Protein 3BZQ (pdb70)

Sequence (99 aa):
GHMKLITAIVKPFTLDDVKTSLEDAGVLGMTVSEIQGYGRDFVPKVRIEVVVDDSIVDKVVDSIVRAARTGKIGDGKVWVSPVDTIVRVRTGERGHDAL

InterPro domains:
  IPR002187 Nitrogen regulatory protein PII [PF00543] (1-106)
  IPR002187 Nitrogen regulatory protein PII [PIRSF039144] (1-112)
  IPR002187 Nitrogen regulatory protein PII [PR00340] (2-17)
  IPR002187 Nitrogen regulatory protein PII [PR00340] (23-41)
  IPR002187 Nitrogen regulatory protein PII [PR00340] (52-75)
  IPR002187 Nitrogen regulatory protein PII [PR00340] (83-103)
  IPR002187 Nitrogen regulatory protein PII [PS51343] (1-112)
  IPR002187 Nitrogen regulatory protein PII [PTHR30115] (3-111)
  IPR002187 Nitrogen regulatory protein PII [SM00938] (4-105)
  IPR002332 Nitrogen regulatory protein P-II, urydylation site [PS00496] (46-51)
  IPR011322 Nitrogen regulatory PII-like, alpha/beta [SSF54913] (1-112)
  IPR015867 Nitrogen regulatory protein PII/ATP phosphoribosyltransferase, C-terminal [G3DSA:3.30.70.120] (1-112)
  IPR017918 Nitrogen regulatory protein PII, conserved site [PS00638] (83-96)

Radius of gyration: 13.94 Å; Cα contacts (8 Å, |Δi|>4): 194; chains: 1; bounding box: 23×41×29 Å

Organism: Mycobacterium tuberculosis (strain ATCC 25618 / H37Rv) (NCBI:txid83332)

Foldseek 3Di:
DQKKKKKWWFAPVLVVQLVCLCVVVVFDDKDKDWDWDDDPVTDITIIIMGMDGNVCPVVSQVSNCVSRDDPHPPRTDMDMDDDPKDAQVVPRDIDPRND

Secondary structure (DSSP, 8-state):
--EEEEEEEE-GGGHHHHHHHHHHTT----EEEEEEEE---EEEEEEEEEEEETTTHHHHHHHHHHHH--SSTT--EEEEEEES--B-TTT--BGGGG-

Structure (mmCIF, N/CA/C/O backbone):
data_3BZQ
#
_entry.id   3BZQ
#
_cell.length_a   77.149
_cell.length_b   77.149
_cell.length_c   51.840
_cell.angle_alpha   90.00
_cell.angle_beta   90.00
_cell.angle_gamma   120.00
#
_symmetry.space_group_name_H-M   'H 3'
#
loop_
_entity.id
_entity.type
_entity.pdbx_description
1 polymer 'Nitrogen regulatory protein P-II'
2 water water
#
loop_
_atom_site.group_PDB
_atom_site.id
_atom_site.type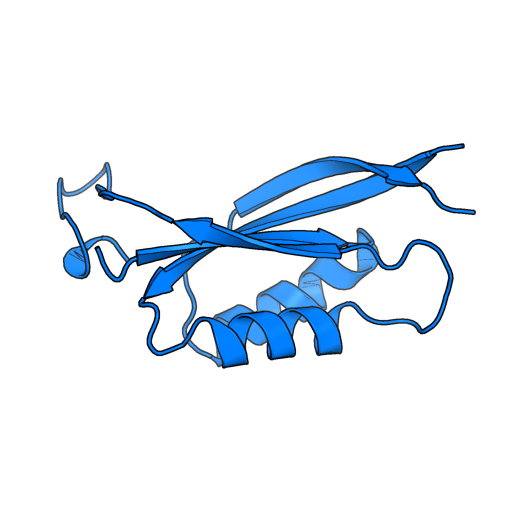_symbol
_atom_site.label_atom_id
_atom_site.label_alt_id
_atom_site.label_comp_id
_atom_site.label_asym_id
_atom_site.label_entity_id
_atom_site.label_seq_id
_atom_site.pdbx_PDB_ins_code
_atom_site.Cartn_x
_atom_site.Cartn_y
_atom_site.Cartn_z
_atom_site.occupancy
_atom_site.B_iso_or_equiv
_atom_site.auth_seq_id
_atom_site.auth_comp_id
_atom_site.auth_asym_id
_atom_site.auth_atom_id
_atom_site.pdbx_PDB_model_num
ATOM 1 N N . GLY A 1 1 ? -4.106 -8.187 -15.796 1.00 20.63 -1 GLY A N 1
ATOM 2 C CA . GLY A 1 1 ? -4.695 -7.847 -17.124 1.00 20.22 -1 GLY A CA 1
ATOM 3 C C . GLY A 1 1 ? -5.991 -7.081 -16.961 1.00 19.91 -1 GLY A C 1
ATOM 4 O O . GLY A 1 1 ? -6.052 -5.875 -17.215 1.00 20.71 -1 GLY A O 1
ATOM 5 N N . HIS A 1 2 ? -7.032 -7.794 -16.541 1.00 19.01 0 HIS A N 1
ATOM 6 C CA . HIS A 1 2 ? -8.324 -7.191 -16.241 1.00 17.92 0 HIS A CA 1
ATOM 7 C C . HIS A 1 2 ? -8.482 -6.938 -14.738 1.00 16.88 0 HIS A C 1
ATOM 8 O O . HIS A 1 2 ? -9.528 -6.477 -14.289 1.00 17.36 0 HIS A O 1
ATOM 10 N N . MET A 1 3 ? -7.435 -7.227 -13.970 1.00 15.23 1 MET A N 1
ATOM 11 C CA . MET A 1 3 ? -7.494 -7.137 -12.514 1.00 13.81 1 MET A CA 1
ATOM 12 C C . MET A 1 3 ? -7.145 -5.752 -12.004 1.00 11.91 1 M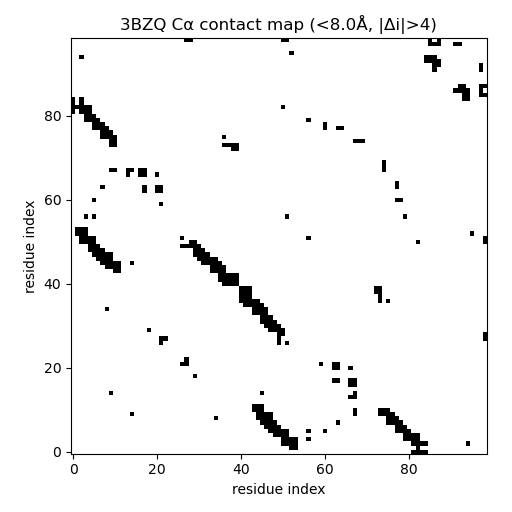ET A C 1
ATOM 13 O O . MET A 1 3 ? -6.227 -5.113 -12.511 1.00 10.83 1 MET A O 1
ATOM 18 N N . LYS A 1 4 ? -7.878 -5.302 -10.988 1.00 10.43 2 LYS A N 1
ATOM 19 C CA . LYS A 1 4 ? -7.665 -3.981 -10.400 1.00 9.57 2 LYS A CA 1
ATOM 20 C C . LYS A 1 4 ? -7.632 -4.046 -8.884 1.00 8.92 2 LYS A C 1
ATOM 21 O O . LYS A 1 4 ? -8.366 -4.821 -8.271 1.00 8.99 2 LYS A O 1
ATOM 27 N N . LEU A 1 5 ? -6.774 -3.220 -8.292 1.00 7.85 3 LEU A N 1
ATOM 28 C CA . LEU A 1 5 ? -6.782 -2.972 -6.852 1.00 7.54 3 LEU A CA 1
ATOM 29 C C . LEU A 1 5 ? -7.575 -1.704 -6.582 1.00 7.50 3 LEU A C 1
ATOM 30 O O . LEU A 1 5 ? -7.353 -0.675 -7.228 1.00 7.60 3 LEU A O 1
ATOM 35 N N . ILE A 1 6 ? -8.516 -1.792 -5.649 1.00 7.43 4 ILE A N 1
ATOM 36 C CA . ILE A 1 6 ? -9.213 -0.618 -5.143 1.00 7.71 4 ILE A CA 1
ATOM 37 C C . ILE A 1 6 ? -8.658 -0.329 -3.757 1.00 7.37 4 ILE A C 1
ATOM 38 O O . ILE A 1 6 ? -8.643 -1.213 -2.897 1.00 7.62 4 ILE A O 1
ATOM 43 N N . THR A 1 7 ? -8.172 0.895 -3.565 1.00 7.61 5 THR A N 1
ATOM 44 C CA . THR A 1 7 ? -7.700 1.361 -2.269 1.00 8.04 5 THR A CA 1
ATOM 45 C C . THR A 1 7 ? -8.601 2.497 -1.800 1.00 8.10 5 THR A C 1
ATOM 46 O O . THR A 1 7 ? -8.754 3.499 -2.495 1.00 8.30 5 THR A O 1
ATOM 50 N N . ALA A 1 8 ? -9.198 2.328 -0.626 1.00 7.81 6 ALA A N 1
ATOM 51 C CA . ALA A 1 8 ? -10.065 3.344 -0.046 1.00 7.99 6 ALA A CA 1
ATOM 52 C C . ALA A 1 8 ? -9.481 3.814 1.277 1.00 8.09 6 ALA A C 1
ATOM 53 O O . ALA A 1 8 ? -9.226 3.006 2.171 1.00 8.08 6 ALA A O 1
ATOM 55 N N . ILE A 1 9 ? -9.246 5.118 1.384 1.00 8.36 7 ILE A N 1
ATOM 56 C CA . ILE A 1 9 ? -8.816 5.734 2.635 1.00 9.04 7 ILE A CA 1
ATOM 57 C C . ILE A 1 9 ? -10.038 6.456 3.182 1.00 9.03 7 ILE A C 1
ATOM 58 O O . ILE A 1 9 ? -10.491 7.440 2.596 1.00 9.78 7 ILE A O 1
ATOM 63 N N . VAL A 1 10 ? -10.588 5.942 4.280 1.00 9.21 8 VAL A N 1
ATOM 64 C CA . VAL A 1 10 ? -11.879 6.409 4.791 1.00 9.88 8 VAL A CA 1
ATOM 65 C C . VAL A 1 10 ? -11.856 6.507 6.315 1.00 10.02 8 VAL A C 1
ATOM 66 O O . VAL A 1 10 ? -10.942 6.001 6.961 1.00 10.13 8 VAL A O 1
ATOM 70 N N . LYS A 1 11 ? -12.865 7.164 6.883 1.00 10.32 9 LYS A N 1
ATOM 71 C CA . LYS A 1 11 ? -12.952 7.318 8.337 1.00 10.80 9 LYS A CA 1
ATOM 72 C C . LYS A 1 11 ? -13.197 5.962 9.005 1.00 10.99 9 LYS A C 1
ATOM 73 O O . LYS A 1 11 ? -13.919 5.128 8.459 1.00 10.56 9 LYS A O 1
ATOM 79 N N . PRO A 1 12 ? -12.567 5.717 10.172 1.00 11.46 10 PRO A N 1
ATOM 80 C CA . PRO A 1 12 ? -12.624 4.380 10.772 1.00 12.04 10 PRO A CA 1
ATOM 81 C C . PRO A 1 12 ? -14.034 3.886 11.083 1.00 12.39 10 PRO A C 1
ATOM 82 O O . PRO A 1 12 ? -14.294 2.688 10.980 1.00 12.75 10 PRO A O 1
ATOM 86 N N . PHE A 1 13 ? -14.935 4.796 11.442 1.00 12.64 11 PHE A N 1
ATOM 87 C CA . PHE A 1 13 ? -16.303 4.408 11.791 1.00 12.88 11 PHE A CA 1
ATOM 88 C C . PHE A 1 13 ? -17.153 3.966 10.593 1.00 13.09 11 PHE A C 1
ATOM 89 O O . PHE A 1 13 ? -18.272 3.485 10.771 1.00 13.62 11 PHE A O 1
ATOM 97 N N . THR A 1 14 ? -16.620 4.112 9.381 1.00 12.63 12 THR A N 1
ATOM 98 C CA . THR A 1 14 ? -17.339 3.688 8.177 1.00 12.63 12 THR A CA 1
ATOM 99 C C . THR A 1 14 ? -17.011 2.250 7.775 1.00 12.57 12 THR A C 1
ATOM 100 O O . THR A 1 14 ? -17.616 1.713 6.842 1.00 12.15 12 THR A O 1
ATOM 104 N N . LEU A 1 15 ? -16.071 1.629 8.489 1.00 13.02 13 LEU A N 1
ATOM 105 C CA . LEU A 1 15 ? -15.576 0.291 8.139 1.00 13.64 13 LEU A CA 1
ATOM 106 C C . LEU A 1 15 ? -16.682 -0.753 8.007 1.00 13.88 13 LEU A C 1
ATOM 107 O O . LEU A 1 15 ? -16.741 -1.461 7.003 1.00 13.66 13 LEU A O 1
ATOM 112 N N . ASP A 1 16 ? -17.547 -0.851 9.016 1.00 14.38 14 ASP A N 1
ATOM 113 C CA . ASP A 1 16 ? -18.638 -1.826 8.997 1.00 15.13 14 ASP A CA 1
ATOM 114 C C . ASP A 1 16 ? -19.550 -1.620 7.791 1.00 14.67 14 ASP A C 1
ATOM 115 O O . ASP A 1 16 ? -19.938 -2.583 7.132 1.00 14.69 14 ASP A O 1
ATOM 120 N N . ASP A 1 17 ? -19.878 -0.362 7.502 1.00 14.50 15 ASP A N 1
ATOM 121 C CA . ASP A 1 17 ? -20.729 -0.030 6.362 1.00 14.64 15 ASP A CA 1
ATOM 122 C C . ASP A 1 17 ? -20.087 -0.407 5.026 1.00 14.24 15 ASP A C 1
ATOM 123 O O . ASP A 1 17 ? -20.757 -0.945 4.143 1.00 14.07 15 ASP A O 1
ATOM 128 N N . VAL A 1 18 ? -18.793 -0.132 4.885 1.00 13.79 16 VAL A N 1
ATOM 129 C CA . VAL A 1 18 ? -18.063 -0.490 3.669 1.00 13.68 16 VAL A CA 1
ATOM 130 C C . VAL A 1 18 ? -17.977 -2.012 3.523 1.00 14.03 16 VAL A C 1
ATOM 131 O O . VAL A 1 18 ? -18.241 -2.548 2.445 1.00 13.64 16 VAL A O 1
ATOM 135 N N . LYS A 1 19 ? -17.630 -2.691 4.617 1.00 14.54 17 LYS A N 1
ATOM 136 C CA . LYS A 1 19 ? -17.539 -4.152 4.660 1.00 15.65 17 LYS A CA 1
ATOM 137 C C . LYS A 1 19 ? -18.867 -4.796 4.269 1.00 16.13 17 LYS A C 1
ATOM 138 O O . LYS A 1 19 ? -18.897 -5.718 3.450 1.00 16.33 17 LYS A O 1
ATOM 144 N N . THR A 1 20 ? -19.959 -4.296 4.848 1.00 16.67 18 THR A N 1
ATOM 145 C CA . THR A 1 20 ? -21.301 -4.790 4.541 1.00 17.53 18 THR A CA 1
ATOM 146 C C . THR A 1 20 ? -21.626 -4.611 3.057 1.00 17.57 18 THR A C 1
ATOM 147 O O . THR A 1 20 ? -22.111 -5.541 2.412 1.00 17.91 18 THR A O 1
ATOM 151 N N . SER A 1 21 ? -21.341 -3.423 2.524 1.00 17.81 19 SER A N 1
ATOM 152 C CA . SER A 1 21 ? -21.569 -3.118 1.111 1.00 18.11 19 SER A CA 1
ATOM 153 C C . SER A 1 21 ? -20.783 -4.037 0.173 1.00 18.06 19 SER A C 1
ATOM 154 O O . SER A 1 21 ? -21.304 -4.469 -0.860 1.00 18.42 19 SER A O 1
ATOM 157 N N . LEU A 1 22 ? -19.537 -4.332 0.536 1.00 17.95 20 LEU A N 1
ATOM 158 C CA . LEU A 1 22 ? -18.698 -5.237 -0.246 1.00 17.94 20 LEU A CA 1
ATOM 159 C C . LEU A 1 22 ? -19.215 -6.673 -0.179 1.00 18.31 20 LEU A C 1
ATOM 160 O O . LEU A 1 22 ? -19.385 -7.322 -1.213 1.00 18.17 20 LEU A O 1
ATOM 165 N N . GLU A 1 23 ? -19.474 -7.157 1.035 1.00 18.82 21 GLU A N 1
ATO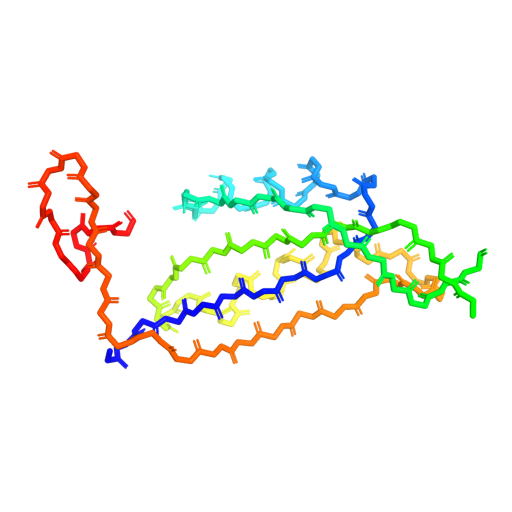M 166 C CA . GLU A 1 23 ? -19.937 -8.533 1.240 1.00 19.48 21 GLU A CA 1
ATOM 167 C C . GLU A 1 23 ? -21.305 -8.809 0.617 1.00 19.66 21 GLU A C 1
ATOM 168 O O . GLU A 1 23 ? -21.525 -9.889 0.062 1.00 19.69 21 GLU A O 1
ATOM 174 N N . ASP A 1 24 ? -22.212 -7.834 0.702 1.00 19.99 22 ASP A N 1
ATOM 175 C CA . ASP A 1 24 ? -23.536 -7.944 0.078 1.00 20.30 22 ASP A CA 1
ATOM 176 C C . ASP A 1 24 ? -23.450 -8.068 -1.438 1.00 20.23 22 ASP A C 1
ATOM 177 O O . ASP A 1 24 ? -24.305 -8.695 -2.063 1.00 20.51 22 ASP A O 1
ATOM 182 N N . ALA A 1 25 ? -22.415 -7.463 -2.019 1.00 19.80 23 ALA A N 1
ATOM 183 C CA . ALA A 1 25 ? -22.188 -7.505 -3.461 1.00 19.47 23 ALA A CA 1
ATOM 184 C C . ALA A 1 25 ? -21.249 -8.645 -3.867 1.00 19.14 23 ALA A C 1
ATOM 185 O O . ALA A 1 25 ? -20.783 -8.695 -5.007 1.00 19.30 23 ALA A O 1
ATOM 187 N N . GLY A 1 26 ? -20.973 -9.551 -2.931 1.00 18.95 24 GLY A N 1
ATOM 188 C CA . GLY A 1 26 ? -20.111 -10.703 -3.190 1.00 18.60 24 GLY A CA 1
ATOM 189 C C . GLY A 1 26 ? -18.663 -10.355 -3.487 1.00 18.39 24 GLY A C 1
ATOM 190 O O . GLY A 1 26 ? -17.964 -11.121 -4.152 1.00 18.41 24 GLY A O 1
ATOM 191 N N . VAL A 1 27 ? -18.217 -9.200 -2.994 1.00 18.10 25 VAL A N 1
ATOM 192 C CA . VAL A 1 27 ? -16.824 -8.776 -3.132 1.00 18.14 25 VAL A CA 1
ATOM 193 C C . VAL A 1 27 ? -16.057 -9.239 -1.903 1.00 17.90 25 VAL A C 1
ATOM 194 O O . VAL A 1 27 ? -16.187 -8.662 -0.817 1.00 17.96 25 VAL A O 1
ATOM 198 N N . LEU A 1 28 ? -15.264 -10.289 -2.087 1.00 17.71 26 LEU A N 1
ATOM 199 C CA . LEU A 1 28 ? -14.573 -10.936 -0.984 1.00 17.59 26 LEU A CA 1
ATOM 200 C C . LEU A 1 28 ? -13.107 -10.524 -0.906 1.00 17.04 26 LEU A C 1
ATOM 201 O O . LEU A 1 28 ? -12.567 -9.909 -1.833 1.00 16.91 26 LEU A O 1
ATOM 206 N N . GLY A 1 29 ? -12.483 -10.848 0.223 1.00 16.38 27 GLY A N 1
ATOM 207 C CA . GLY A 1 29 ? -11.043 -10.706 0.388 1.00 15.92 27 GLY A CA 1
ATOM 208 C C . GLY A 1 29 ? -10.538 -9.354 0.850 1.00 15.53 27 GLY A C 1
ATOM 209 O O . GLY A 1 29 ? -9.340 -9.085 0.753 1.00 15.44 27 GLY A O 1
ATOM 210 N N . MET A 1 30 ? -11.425 -8.506 1.370 1.00 14.88 28 MET A N 1
ATOM 211 C CA . MET A 1 30 ? -11.004 -7.178 1.822 1.00 14.88 28 MET A CA 1
ATOM 212 C C . MET A 1 30 ? -9.975 -7.253 2.945 1.00 13.55 28 MET A C 1
ATOM 213 O O . MET A 1 30 ? -10.001 -8.164 3.779 1.00 13.16 28 MET A O 1
ATOM 218 N N . THR A 1 31 ? -9.043 -6.309 2.925 1.00 12.50 29 THR A N 1
ATOM 219 C CA . THR A 1 31 ? -8.113 -6.133 4.029 1.00 12.26 29 THR A CA 1
ATOM 220 C C . THR A 1 31 ? -8.254 -4.713 4.558 1.00 12.09 29 THR A C 1
ATOM 221 O O . THR A 1 31 ? -8.760 -3.824 3.858 1.00 12.11 29 THR A O 1
ATOM 225 N N . VAL A 1 32 ? -7.823 -4.511 5.799 1.00 11.51 30 VAL A N 1
ATOM 226 C CA . VAL A 1 32 ? -7.862 -3.199 6.439 1.00 11.74 30 VAL A CA 1
ATOM 227 C C . VAL A 1 32 ? -6.540 -2.938 7.146 1.00 11.01 30 VAL A C 1
ATOM 228 O O . VAL A 1 32 ? -6.003 -3.820 7.830 1.00 10.78 30 VAL A O 1
ATOM 232 N N . SER A 1 33 ? -6.041 -1.716 6.990 1.00 10.80 31 SER A N 1
ATOM 233 C CA . SER A 1 33 ? -4.811 -1.264 7.634 1.00 10.97 31 SER A CA 1
ATOM 234 C C . SER A 1 33 ? -5.052 0.102 8.269 1.00 10.97 31 SER A C 1
ATOM 235 O O . SER A 1 33 ? -5.928 0.847 7.829 1.00 10.16 31 SER A O 1
ATOM 238 N N . GLU A 1 34 ? -4.265 0.431 9.290 1.00 11.14 32 GLU A N 1
ATOM 239 C CA . GLU A 1 34 ? -4.308 1.752 9.911 1.00 11.98 32 GLU A CA 1
ATOM 240 C C . GLU A 1 34 ? -3.542 2.758 9.062 1.00 11.67 32 GLU A C 1
ATOM 241 O O . GLU A 1 34 ? -2.525 2.425 8.450 1.00 11.59 32 GLU A O 1
ATOM 247 N N . ILE A 1 35 ? -4.028 3.993 9.044 1.00 11.38 33 ILE A N 1
ATOM 248 C CA . ILE A 1 35 ? -3.421 5.060 8.253 1.00 12.09 33 ILE A CA 1
ATOM 249 C C . ILE A 1 35 ? -3.805 6.409 8.863 1.00 12.46 33 ILE A C 1
ATOM 250 O O . ILE A 1 35 ? -4.795 6.507 9.592 1.00 12.48 33 ILE A O 1
ATOM 255 N N . GLN A 1 36 ? -3.003 7.431 8.589 1.00 13.20 34 GLN A N 1
ATOM 256 C CA . GLN A 1 36 ? -3.291 8.791 9.038 1.00 14.49 34 GLN A CA 1
ATOM 257 C C . GLN A 1 36 ? -3.430 9.707 7.832 1.00 14.63 34 GLN A C 1
ATOM 258 O O . GLN A 1 36 ? -2.609 9.661 6.916 1.00 14.24 34 GLN A O 1
ATOM 264 N N . GLY A 1 37 ? -4.472 10.533 7.830 1.00 15.14 35 GLY A N 1
ATOM 265 C CA . GLY A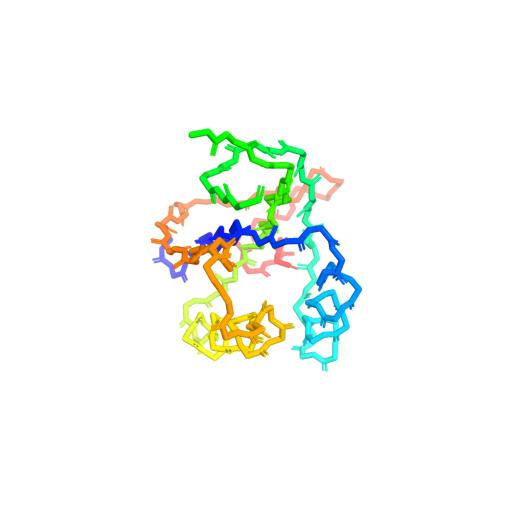 1 37 ? -4.697 11.489 6.746 1.00 16.17 35 GLY A CA 1
ATOM 266 C C . GLY A 1 37 ? -5.250 12.801 7.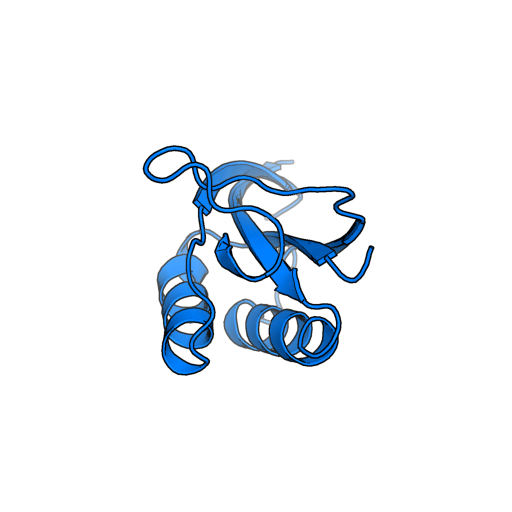264 1.00 16.96 35 GLY A C 1
ATOM 267 O O . GLY A 1 37 ? -5.576 12.915 8.446 1.00 16.87 35 GLY A O 1
ATOM 268 N N . TYR A 1 38 ? -5.365 13.789 6.378 1.00 17.85 36 TYR A N 1
ATOM 269 C CA . TYR A 1 38 ? -5.863 15.116 6.757 1.00 18.80 36 TYR A CA 1
ATOM 270 C C . TYR A 1 38 ? -7.311 15.078 7.242 1.00 19.28 36 TYR A C 1
ATOM 271 O O . TYR A 1 38 ? -8.167 14.428 6.638 1.00 19.16 36 TYR A O 1
ATOM 280 N N . GLY A 1 39 ? -7.575 15.789 8.333 1.00 20.06 37 GLY A N 1
ATOM 281 C CA . GLY A 1 39 ? -8.921 15.887 8.889 1.00 21.19 37 GLY A CA 1
ATOM 282 C C . GLY A 1 39 ? -9.011 16.859 10.048 1.00 21.85 37 GLY A C 1
ATOM 283 O O . GLY A 1 39 ? -8.012 17.471 10.437 1.00 22.27 37 GLY A O 1
ATOM 284 N N . ARG A 1 40 ? -10.215 16.994 10.599 1.00 22.44 38 ARG A N 1
ATOM 285 C CA 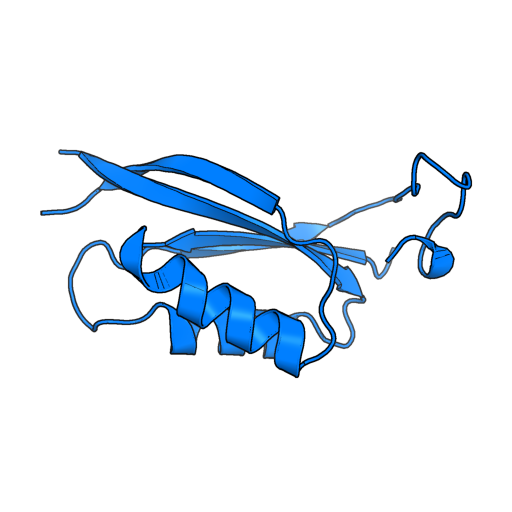. ARG A 1 40 ? -10.466 17.901 11.717 1.00 22.90 38 ARG A CA 1
ATOM 286 C C . ARG A 1 40 ? -10.496 17.153 13.045 1.00 23.15 38 ARG A C 1
ATOM 287 O O . ARG A 1 40 ? -9.570 17.266 13.850 1.00 23.68 38 ARG A O 1
ATOM 289 N N . ASP A 1 56 ? -2.877 18.872 9.657 1.00 22.85 54 ASP A N 1
ATOM 290 C CA . ASP A 1 56 ? -3.061 18.044 10.844 1.00 22.61 54 ASP A CA 1
ATOM 291 C C . ASP A 1 56 ? -3.802 16.754 10.507 1.00 21.98 54 ASP A C 1
ATOM 292 O O . ASP A 1 56 ? -4.767 16.757 9.734 1.00 21.96 54 ASP A O 1
ATOM 297 N N . PHE A 1 57 ? -3.346 15.656 11.103 1.00 21.20 55 PHE A N 1
ATOM 298 C CA . PHE A 1 57 ? -3.837 14.328 10.749 1.00 20.27 55 PHE A CA 1
ATOM 299 C C . PHE A 1 57 ? -4.864 13.756 11.723 1.00 19.47 55 PHE A C 1
ATOM 300 O O . PHE A 1 57 ? -4.862 14.067 12.920 1.00 19.58 55 PHE A O 1
ATOM 308 N N . VAL A 1 58 ? -5.738 12.914 11.181 1.00 18.28 56 VAL A N 1
ATOM 309 C CA . VAL A 1 58 ? -6.675 12.123 11.969 1.00 17.02 56 VAL A CA 1
ATOM 310 C C . VAL A 1 58 ? -6.516 10.650 11.583 1.00 15.97 56 VAL A C 1
ATOM 311 O O . VAL A 1 58 ? -6.054 10.348 10.473 1.00 15.22 56 VAL A O 1
ATOM 315 N N . PRO A 1 59 ? -6.872 9.726 12.496 1.00 14.98 57 PRO A N 1
ATOM 316 C CA . PRO A 1 59 ? -6.855 8.308 12.148 1.00 14.30 57 PRO A CA 1
ATOM 317 C C . PRO A 1 59 ? -7.860 7.989 11.049 1.00 13.32 57 PRO A C 1
ATOM 318 O O . PRO A 1 59 ? -8.989 8.482 11.063 1.00 13.11 57 PRO A O 1
ATOM 322 N N . LYS A 1 60 ? -7.425 7.186 10.089 1.00 12.22 58 LYS A N 1
ATOM 323 C CA . LYS A 1 60 ? -8.297 6.673 9.045 1.00 11.36 58 LYS A CA 1
ATOM 324 C C . LYS A 1 60 ? -7.999 5.188 8.869 1.00 10.54 58 LYS A C 1
ATOM 325 O O . LYS A 1 60 ? -7.127 4.638 9.548 1.00 10.28 58 LYS A O 1
ATOM 331 N N . VAL A 1 61 ? -8.729 4.536 7.973 1.00 9.63 59 VAL A N 1
ATOM 332 C CA . VAL A 1 61 ? -8.427 3.152 7.627 1.00 9.75 59 VAL A CA 1
ATOM 333 C C . VAL A 1 61 ? -8.195 3.029 6.128 1.00 9.18 59 VAL A C 1
ATOM 334 O O . VAL A 1 61 ? -8.771 3.781 5.334 1.00 9.50 59 VAL A O 1
ATOM 338 N N . ARG A 1 62 ? -7.322 2.094 5.767 1.00 8.71 60 ARG A N 1
ATOM 339 C CA . ARG A 1 62 ? -7.006 1.780 4.386 1.00 8.53 60 ARG A CA 1
ATOM 340 C C . ARG A 1 62 ? -7.647 0.440 4.056 1.00 8.18 60 ARG A C 1
ATOM 341 O O . ARG A 1 62 ? -7.209 -0.595 4.559 1.00 8.60 60 ARG A O 1
ATOM 349 N N . ILE A 1 63 ? -8.676 0.469 3.213 1.00 7.94 61 ILE A N 1
ATOM 350 C CA . ILE A 1 63 ? -9.407 -0.729 2.809 1.00 8.39 61 ILE A CA 1
ATOM 351 C C . ILE A 1 63 ? -8.994 -1.088 1.383 1.00 8.04 61 ILE A C 1
ATOM 352 O O . ILE A 1 63 ? -9.015 -0.231 0.499 1.00 8.22 61 ILE A O 1
ATOM 357 N N . GLU A 1 64 ? -8.613 -2.346 1.166 1.00 7.76 62 GLU A N 1
ATOM 358 C CA . GLU A 1 64 ? -8.165 -2.804 -0.150 1.00 7.95 62 GLU A CA 1
ATOM 359 C C . GLU A 1 64 ? -8.910 -4.049 -0.586 1.00 7.90 62 GLU A C 1
ATOM 360 O O . GLU A 1 64 ? -9.110 -4.969 0.210 1.00 7.95 62 GLU A O 1
ATOM 366 N N . VAL A 1 65 ? -9.334 -4.060 -1.847 1.00 8.17 63 VAL A N 1
ATOM 367 C CA . VAL A 1 65 ? -9.871 -5.257 -2.490 1.00 8.81 63 VAL A CA 1
ATOM 368 C C . VAL A 1 65 ? -9.314 -5.365 -3.898 1.00 8.79 63 VAL A C 1
ATOM 369 O O . VAL A 1 65 ? -9.033 -4.355 -4.540 1.00 8.79 63 VAL A O 1
ATOM 373 N N . VAL A 1 66 ? -9.152 -6.597 -4.363 1.00 9.11 64 VAL A N 1
ATOM 374 C CA . VAL A 1 66 ? -8.789 -6.868 -5.749 1.00 9.64 64 VAL A CA 1
ATOM 375 C C . VAL A 1 66 ? -10.018 -7.414 -6.471 1.00 9.87 64 VAL A C 1
ATOM 376 O O . VAL A 1 66 ? -10.652 -8.366 -6.013 1.00 10.51 64 VAL A O 1
ATOM 380 N N . VAL A 1 67 ? -10.370 -6.779 -7.583 1.00 9.88 65 VAL A N 1
ATOM 381 C CA . VAL A 1 67 ? -11.570 -7.144 -8.336 1.00 10.55 65 VAL A CA 1
ATOM 382 C C . VAL A 1 67 ? -11.274 -7.188 -9.828 1.00 10.78 65 VAL A C 1
ATOM 383 O O . VAL A 1 67 ? -10.288 -6.618 -10.297 1.00 10.78 65 VAL A O 1
ATOM 387 N N . ASP A 1 68 ? -12.136 -7.879 -10.564 1.00 11.18 66 ASP A N 1
ATOM 388 C CA . ASP A 1 68 ? -12.125 -7.829 -12.017 1.00 11.57 66 ASP A CA 1
ATOM 389 C C . ASP A 1 68 ? -12.621 -6.457 -12.455 1.00 11.86 66 ASP A C 1
ATOM 390 O O . ASP A 1 68 ? -13.454 -5.854 -11.778 1.00 11.59 66 ASP A O 1
ATOM 395 N N . ASP A 1 69 ? -12.113 -5.956 -13.580 1.00 12.41 67 ASP A N 1
ATOM 396 C CA . ASP A 1 69 ? -12.494 -4.614 -14.032 1.00 13.23 67 ASP A CA 1
ATOM 397 C C . ASP A 1 69 ? -13.978 -4.475 -14.408 1.00 13.55 67 ASP A C 1
ATOM 398 O O . ASP A 1 69 ? -14.484 -3.359 -14.522 1.00 13.98 67 ASP A O 1
ATOM 403 N N . SER A 1 70 ? -14.674 -5.604 -14.562 1.00 13.46 68 SER A N 1
ATOM 404 C CA . SER A 1 70 ? -16.117 -5.597 -14.828 1.00 13.53 68 SER A CA 1
ATOM 405 C C . SER A 1 70 ? -16.926 -4.925 -13.720 1.00 13.51 68 SER A C 1
ATOM 406 O O . SER A 1 70 ? -17.974 -4.325 -13.982 1.00 14.11 68 SER A O 1
ATOM 409 N N . ILE A 1 71 ? -16.443 -5.029 -12.486 1.00 13.14 69 ILE A N 1
ATOM 410 C CA . ILE A 1 71 ? -17.166 -4.482 -11.339 1.00 12.93 69 ILE A CA 1
ATOM 411 C C . ILE A 1 71 ? -16.471 -3.299 -10.665 1.00 12.79 69 ILE A C 1
ATOM 412 O O . ILE A 1 71 ? -17.012 -2.740 -9.716 1.00 12.45 69 ILE A O 1
ATOM 417 N N . VAL A 1 72 ? -15.302 -2.903 -11.163 1.00 13.04 70 VAL A N 1
ATOM 418 C CA . VAL A 1 72 ? -14.500 -1.881 -10.478 1.00 13.66 70 VAL A CA 1
ATOM 419 C C . VAL A 1 72 ? -15.270 -0.566 -10.259 1.00 13.97 70 VAL A C 1
ATOM 420 O O . VAL A 1 72 ? -15.254 -0.022 -9.154 1.00 13.57 70 VAL A O 1
ATOM 424 N N . ASP A 1 73 ? -15.976 -0.093 -11.285 1.00 14.71 71 ASP A N 1
ATOM 425 C CA . ASP A 1 73 ? -16.740 1.154 -11.187 1.00 15.43 71 ASP A CA 1
ATOM 426 C C . ASP A 1 73 ? -17.815 1.112 -10.109 1.00 15.16 71 ASP A C 1
ATOM 427 O O . ASP A 1 73 ? -17.916 2.034 -9.293 1.00 15.28 71 ASP A O 1
ATOM 432 N N . LYS A 1 74 ? -18.617 0.051 -10.100 1.00 14.84 72 LYS A N 1
ATOM 433 C CA . LYS A 1 74 ? -19.694 -0.040 -9.119 1.00 14.75 72 LYS A CA 1
ATOM 434 C C . LYS A 1 74 ? -19.189 -0.311 -7.702 1.00 13.94 72 LYS A C 1
ATOM 435 O O . LYS A 1 74 ? -19.789 0.157 -6.736 1.00 13.84 72 LYS A O 1
ATOM 441 N N . VAL A 1 75 ? -18.088 -1.050 -7.577 1.00 12.86 73 VAL A N 1
ATOM 442 C CA . VAL A 1 75 ? -17.482 -1.270 -6.265 1.00 12.08 73 VAL A CA 1
ATOM 443 C C . VAL A 1 75 ? -16.948 0.051 -5.691 1.00 11.55 73 VAL A C 1
ATOM 444 O O . VAL A 1 75 ? -17.204 0.374 -4.527 1.00 10.99 73 VAL A O 1
ATOM 448 N N . VAL A 1 76 ? -16.250 0.830 -6.519 1.00 11.13 74 VAL A N 1
ATOM 449 C CA . VAL A 1 76 ? -15.776 2.156 -6.102 1.00 11.23 74 VAL A CA 1
ATOM 450 C C . VAL A 1 76 ? -16.958 3.015 -5.642 1.00 11.61 74 VAL A C 1
ATOM 451 O O . VAL A 1 76 ? -16.927 3.592 -4.554 1.00 11.42 74 VAL A O 1
ATOM 455 N N . ASP A 1 77 ? -18.008 3.070 -6.460 1.00 12.20 75 ASP A N 1
ATOM 456 C CA . ASP A 1 77 ? -19.196 3.850 -6.119 1.00 13.17 75 ASP A CA 1
ATOM 457 C C . ASP A 1 77 ? -19.859 3.379 -4.824 1.00 12.99 75 ASP A C 1
ATOM 458 O O . ASP A 1 77 ? -20.314 4.202 -4.028 1.00 13.35 75 ASP A O 1
ATOM 463 N N . SER A 1 78 ? -19.895 2.065 -4.602 1.00 12.81 76 SER A N 1
ATOM 464 C CA . SER A 1 78 ? -20.481 1.513 -3.379 1.00 12.82 76 SER A CA 1
ATOM 465 C C . SER A 1 78 ? -19.669 1.896 -2.141 1.00 12.17 76 SER A C 1
ATOM 466 O O . SER A 1 78 ? -20.234 2.242 -1.105 1.00 11.67 76 SER A O 1
ATOM 469 N N . ILE A 1 79 ? -18.343 1.849 -2.254 1.00 11.43 77 ILE A N 1
ATOM 470 C CA . ILE A 1 79 ? -17.474 2.273 -1.155 1.00 11.49 77 ILE A CA 1
ATOM 471 C C . ILE A 1 79 ? -17.669 3.761 -0.857 1.00 11.60 77 ILE A C 1
ATOM 472 O O . ILE A 1 79 ? -17.867 4.136 0.299 1.00 11.38 77 ILE A O 1
ATOM 477 N N . VAL A 1 80 ? -17.636 4.587 -1.903 1.00 11.93 78 VAL A N 1
ATOM 478 C CA . VAL A 1 80 ? -17.819 6.034 -1.766 1.00 12.71 78 VAL A CA 1
ATOM 479 C C . VAL A 1 80 ? -19.143 6.359 -1.065 1.00 13.09 78 VAL A C 1
ATOM 480 O O . VAL A 1 80 ? -19.166 7.145 -0.116 1.00 13.40 78 VAL A O 1
ATOM 484 N N . ARG A 1 81 ? -20.233 5.736 -1.515 1.00 13.44 79 ARG A N 1
ATOM 485 C CA . ARG A 1 81 ? -21.551 5.961 -0.918 1.00 14.03 79 ARG A CA 1
ATOM 486 C C . ARG A 1 81 ? -21.599 5.560 0.549 1.00 13.72 79 ARG A C 1
ATOM 487 O O . ARG A 1 81 ? -22.212 6.256 1.360 1.00 14.09 79 ARG A O 1
ATOM 495 N N . ALA A 1 82 ? -20.957 4.442 0.884 1.00 12.93 80 ALA A N 1
ATOM 496 C CA . ALA A 1 82 ? -20.960 3.919 2.250 1.00 12.51 80 ALA A CA 1
ATOM 497 C C . ALA A 1 82 ? -20.071 4.716 3.206 1.00 12.28 80 ALA A C 1
ATOM 498 O O . ALA A 1 82 ? -20.326 4.749 4.412 1.00 12.65 80 ALA A O 1
ATOM 500 N N . ALA A 1 83 ? -19.035 5.354 2.663 1.00 11.63 81 ALA A N 1
ATOM 501 C CA . ALA A 1 83 ? -18.049 6.067 3.479 1.00 11.58 81 ALA A CA 1
ATOM 502 C C . ALA A 1 83 ? -18.297 7.571 3.591 1.00 11.49 81 ALA A C 1
ATOM 503 O O . ALA A 1 83 ? -17.702 8.237 4.439 1.00 11.67 81 ALA A O 1
ATOM 505 N N . ARG A 1 84 ? -19.170 8.103 2.740 1.00 11.42 82 ARG A N 1
ATOM 506 C CA . ARG A 1 84 ? -19.446 9.539 2.715 1.00 11.92 82 ARG A CA 1
ATOM 507 C C . ARG A 1 84 ? -20.175 10.003 3.972 1.00 12.11 82 ARG A C 1
ATOM 508 O O . ARG A 1 84 ? -21.091 9.329 4.449 1.00 12.22 82 ARG A O 1
ATOM 516 N N . THR A 1 85 ? -19.745 11.143 4.513 1.00 12.43 83 THR A N 1
ATOM 517 C CA . THR A 1 85 ? -20.477 11.824 5.587 1.00 13.09 83 THR A CA 1
ATOM 518 C C . THR A 1 85 ? -20.827 13.253 5.181 1.00 13.61 83 THR A C 1
ATOM 519 O O . THR A 1 85 ? -21.679 13.891 5.805 1.00 13.87 83 THR A O 1
ATOM 523 N N . GLY A 1 86 ? -2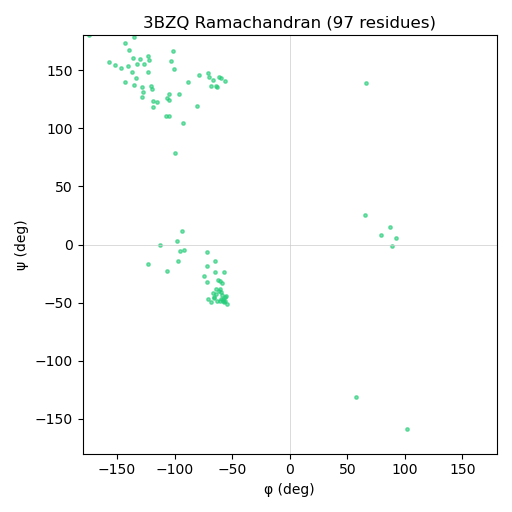0.161 13.752 4.142 1.00 13.88 84 GLY A N 1
ATOM 524 C CA . GLY A 1 86 ? -20.328 15.132 3.693 1.00 14.66 84 GLY A CA 1
ATOM 525 C C . GLY A 1 86 ? -19.388 16.098 4.394 1.00 15.22 84 GLY A C 1
ATOM 526 O O . GLY A 1 86 ? -19.390 17.290 4.096 1.00 15.49 84 GLY A O 1
ATOM 527 N N . LYS A 1 87 ? -18.577 15.580 5.315 1.00 15.69 85 LYS A N 1
ATOM 528 C CA . LYS A 1 87 ? -17.652 16.399 6.095 1.00 16.39 85 LYS A CA 1
ATOM 529 C C . LYS A 1 87 ? -16.219 16.269 5.589 1.00 16.30 85 LYS A C 1
ATOM 530 O O . LYS A 1 87 ? -15.861 15.281 4.937 1.00 16.31 85 LYS A O 1
ATOM 536 N N . ILE A 1 88 ? -15.405 17.274 5.897 1.00 16.32 86 ILE A N 1
ATOM 537 C CA . ILE A 1 88 ? -13.986 17.258 5.562 1.00 16.47 86 ILE A CA 1
ATOM 538 C C . ILE A 1 88 ? -13.311 16.014 6.143 1.00 15.72 86 ILE A C 1
ATOM 539 O O . ILE A 1 88 ? -13.631 15.570 7.252 1.00 15.82 86 ILE A O 1
ATOM 544 N N . GLY A 1 89 ? -12.397 15.440 5.367 1.00 15.24 87 GLY A N 1
ATOM 545 C CA . GLY A 1 89 ? -11.639 14.280 5.809 1.00 14.28 87 GLY A CA 1
ATOM 546 C C . GLY A 1 89 ? -12.237 12.937 5.433 1.00 13.37 87 GLY A C 1
ATOM 547 O O . GLY A 1 89 ? -11.720 11.903 5.847 1.00 13.31 87 GLY A O 1
ATOM 548 N N . ASP A 1 90 ? -13.322 12.950 4.655 1.00 12.19 88 ASP A N 1
ATOM 549 C CA . ASP A 1 90 ? -14.006 11.725 4.213 1.00 11.52 88 ASP A CA 1
ATOM 550 C C . ASP A 1 90 ? -13.104 10.753 3.447 1.00 11.07 88 ASP A C 1
ATOM 551 O O . ASP A 1 90 ? -13.392 9.559 3.374 1.00 10.75 88 ASP A O 1
ATOM 556 N N . GLY A 1 91 ? -12.034 11.273 2.856 1.00 10.64 89 GLY A N 1
ATOM 557 C CA . GLY A 1 91 ? -11.021 10.427 2.244 1.00 10.34 89 GLY A CA 1
ATOM 558 C C . GLY A 1 91 ? -11.090 10.333 0.735 1.00 10.40 89 GLY A C 1
ATOM 559 O O . GLY A 1 91 ? -11.669 11.191 0.064 1.00 9.82 89 GLY A O 1
ATOM 560 N N . LYS A 1 92 ? -10.491 9.268 0.210 1.00 10.33 90 LYS A N 1
ATOM 561 C CA . LYS A 1 92 ? -10.298 9.083 -1.224 1.00 10.98 90 LYS A CA 1
ATOM 562 C C . LYS A 1 92 ? -10.386 7.602 -1.566 1.00 10.04 90 LYS A C 1
ATOM 563 O O . LYS A 1 92 ? -10.078 6.749 -0.733 1.00 9.47 90 LYS A O 1
ATOM 569 N N . VAL A 1 93 ? -10.809 7.305 -2.789 1.00 9.72 91 VAL A N 1
ATOM 570 C CA . VAL A 1 93 ? -10.782 5.939 -3.305 1.00 9.52 91 VAL A CA 1
ATOM 571 C C . VAL A 1 93 ? -10.084 5.965 -4.652 1.00 9.44 91 VAL A C 1
ATOM 572 O O . VAL A 1 93 ? -10.459 6.750 -5.525 1.00 9.81 91 VAL A O 1
ATOM 576 N N . TRP A 1 94 ? -9.068 5.125 -4.826 1.00 8.85 92 TRP A N 1
ATOM 577 C CA . TRP A 1 94 ? -8.380 5.055 -6.112 1.00 8.85 92 TRP A CA 1
ATOM 578 C C . TRP A 1 94 ? -8.232 3.630 -6.631 1.00 8.36 92 TRP A C 1
ATOM 579 O O . TRP A 1 94 ? -8.341 2.658 -5.873 1.00 8.29 92 TRP A O 1
ATOM 590 N N . VAL A 1 95 ? -8.012 3.529 -7.938 1.00 8.28 93 VAL A N 1
ATOM 591 C CA . VAL A 1 95 ? -7.909 2.255 -8.637 1.00 8.02 93 VAL A CA 1
ATOM 592 C C . VAL A 1 95 ? -6.545 2.160 -9.301 1.00 7.65 93 VAL A C 1
ATOM 593 O O . VAL A 1 95 ? -6.075 3.125 -9.900 1.00 8.11 93 VAL A O 1
ATOM 597 N N . SER A 1 96 ? -5.908 0.998 -9.190 1.00 7.47 94 SER A N 1
ATOM 598 C CA . SER A 1 96 ? -4.617 0.775 -9.822 1.00 7.47 94 SER A CA 1
ATOM 599 C C . SER A 1 96 ? -4.546 -0.635 -10.408 1.00 7.81 94 SER A C 1
ATOM 600 O O . SER A 1 96 ? -5.259 -1.532 -9.961 1.00 7.61 94 SER A O 1
ATOM 603 N N . PRO A 1 97 ? -3.717 -0.825 -11.446 1.00 7.72 95 PRO A N 1
ATOM 604 C CA . PRO A 1 97 ? -3.639 -2.133 -12.106 1.00 8.06 95 PRO A CA 1
ATOM 605 C C . PRO A 1 97 ? -2.983 -3.235 -11.271 1.00 7.80 95 PRO A C 1
ATOM 606 O O . PRO A 1 97 ? -2.028 -2.977 -10.522 1.00 7.95 95 PRO A O 1
ATOM 610 N N . VAL A 1 98 ? -3.503 -4.454 -11.413 1.00 8.04 96 VAL A N 1
ATOM 611 C CA . VAL A 1 98 ? -2.901 -5.648 -10.829 1.00 8.64 96 VAL A CA 1
ATOM 612 C C . VAL A 1 98 ? -2.542 -6.586 -11.979 1.00 9.06 96 VAL A C 1
ATOM 613 O O . VAL A 1 98 ? -3.422 -7.017 -12.729 1.00 9.54 96 VAL A O 1
ATOM 617 N N . ASP A 1 99 ? -1.253 -6.887 -12.125 1.00 8.94 97 ASP A N 1
ATOM 618 C CA . ASP A 1 99 ? -0.789 -7.756 -13.211 1.00 10.03 97 ASP A CA 1
ATOM 619 C C . ASP A 1 99 ? -1.197 -9.202 -12.995 1.00 10.46 97 ASP A C 1
ATOM 620 O O . ASP A 1 99 ? -1.681 -9.862 -13.918 1.00 10.54 97 ASP A O 1
ATOM 625 N N . THR A 1 100 ? -0.980 -9.693 -11.778 1.00 10.70 98 THR A N 1
ATOM 626 C CA . THR A 1 100 ? -1.262 -11.082 -11.438 1.00 12.00 98 THR A CA 1
ATOM 627 C C . THR A 1 100 ? -1.598 -11.162 -9.961 1.00 11.53 98 THR A C 1
ATOM 628 O O . THR A 1 100 ? -1.166 -10.320 -9.168 1.00 10.72 98 THR A O 1
ATOM 632 N N . ILE A 1 101 ? -2.370 -12.179 -9.599 1.00 12.00 99 ILE A N 1
ATOM 633 C CA . ILE A 1 101 ? -2.702 -12.442 -8.206 1.00 12.36 99 ILE A CA 1
ATOM 634 C C . ILE A 1 101 ? -2.743 -13.941 -7.956 1.00 12.35 99 ILE A C 1
ATOM 635 O O . ILE A 1 101 ? -3.212 -14.703 -8.801 1.00 12.22 99 ILE A O 1
ATOM 640 N N . VAL A 1 102 ? -2.217 -14.351 -6.806 1.00 11.96 100 VAL A N 1
ATOM 641 C CA . VAL A 1 102 ? -2.182 -15.756 -6.410 1.00 11.95 100 VAL A CA 1
ATOM 642 C C . VAL A 1 102 ? -2.790 -15.905 -5.019 1.00 11.58 100 VAL A C 1
ATOM 643 O O . VAL A 1 102 ? -2.437 -15.167 -4.101 1.00 11.66 100 VAL A O 1
ATOM 647 N N . ARG A 1 103 ? -3.711 -16.855 -4.870 1.00 11.40 101 ARG A N 1
ATOM 648 C CA . ARG A 1 103 ? -4.220 -17.233 -3.556 1.00 11.53 101 ARG A CA 1
ATOM 649 C C . ARG A 1 103 ? -3.215 -18.187 -2.907 1.00 11.00 101 ARG A C 1
ATOM 650 O O . ARG A 1 103 ? -2.948 -19.263 -3.444 1.00 11.27 101 ARG A O 1
ATOM 658 N N . VAL A 1 104 ? -2.665 -17.795 -1.758 1.00 10.93 102 VAL A N 1
ATOM 659 C CA . VAL A 1 104 ? -1.566 -18.554 -1.140 1.00 11.09 102 VAL A CA 1
ATOM 660 C C . VAL A 1 104 ? -1.921 -20.015 -0.838 1.00 11.64 102 VAL A C 1
ATOM 661 O O . VAL A 1 104 ? -1.162 -20.920 -1.188 1.00 11.98 102 VAL A O 1
ATOM 665 N N . ARG A 1 105 ? -3.074 -20.235 -0.207 1.00 12.09 103 ARG A N 1
ATOM 666 C CA . ARG A 1 105 ? -3.457 -21.576 0.242 1.00 13.09 103 ARG A CA 1
ATOM 667 C C . ARG A 1 105 ? -3.448 -22.608 -0.888 1.00 13.02 103 ARG A C 1
ATOM 668 O O . ARG A 1 105 ? -2.927 -23.714 -0.723 1.00 13.38 103 ARG A O 1
ATOM 676 N N . THR A 1 106 ? -4.005 -22.229 -2.034 1.00 13.23 104 THR A N 1
ATOM 677 C CA . THR A 1 106 ? -4.276 -23.165 -3.123 1.00 13.28 104 THR A CA 1
ATOM 678 C C . THR A 1 106 ? -3.325 -23.020 -4.309 1.00 13.37 104 THR A C 1
ATOM 679 O O . THR A 1 106 ? -3.166 -23.947 -5.101 1.00 14.09 104 THR A O 1
ATOM 683 N N . GLY A 1 107 ? -2.711 -21.848 -4.446 1.00 13.07 105 GLY A N 1
ATOM 684 C CA . GLY A 1 107 ? -1.914 -21.540 -5.629 1.00 13.10 105 GLY A CA 1
ATOM 685 C C . GLY A 1 107 ? -2.753 -21.127 -6.829 1.00 13.16 105 GLY A C 1
ATOM 686 O O . GLY A 1 107 ? -2.230 -20.984 -7.936 1.00 13.48 105 GLY A O 1
ATOM 687 N N . GLU A 1 108 ? -4.055 -20.939 -6.609 1.00 13.02 106 GLU A N 1
ATOM 688 C CA . GLU A 1 108 ? -4.953 -20.432 -7.646 1.00 13.17 106 GLU A CA 1
ATOM 689 C C . GLU A 1 108 ? -4.490 -19.061 -8.119 1.00 13.19 106 GLU A C 1
ATOM 690 O O . GLU A 1 108 ? -4.007 -18.254 -7.323 1.00 12.53 106 GLU A O 1
ATOM 696 N N . ARG A 1 109 ? -4.639 -18.805 -9.414 1.00 13.49 107 ARG A N 1
ATOM 697 C CA . ARG A 1 109 ? -4.185 -17.554 -10.016 1.00 14.32 107 ARG A CA 1
ATOM 698 C C . ARG A 1 109 ? -5.330 -16.847 -10.718 1.00 14.25 107 ARG A C 1
ATOM 699 O O . ARG A 1 109 ?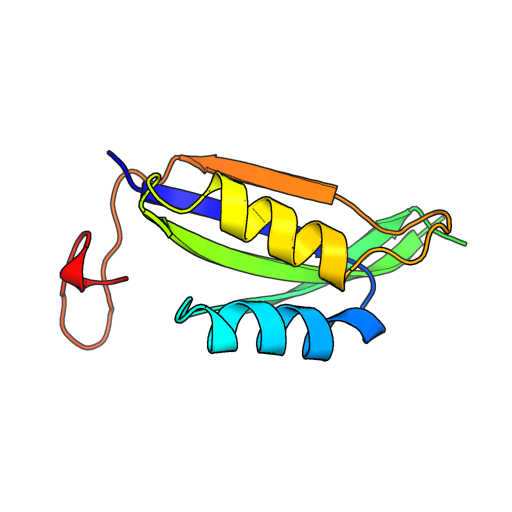 -6.354 -17.461 -11.019 1.00 14.15 107 ARG A O 1
ATOM 707 N N . GLY A 1 110 ? -5.147 -15.556 -10.989 1.00 14.23 108 GLY A N 1
ATOM 708 C CA . GLY A 1 110 ? -6.108 -14.785 -11.780 1.00 14.79 108 GLY A CA 1
ATOM 709 C C . GLY A 1 110 ? -7.498 -14.797 -11.184 1.00 15.27 108 GLY A C 1
ATOM 710 O O . GLY A 1 110 ? -7.662 -14.586 -9.983 1.00 14.98 108 GLY A O 1
ATOM 711 N N . HIS A 1 111 ? -8.496 -15.079 -12.019 1.00 15.70 109 HIS A N 1
ATOM 712 C CA . HIS A 1 111 ? -9.889 -15.052 -11.572 1.00 16.37 109 HIS A CA 1
ATOM 713 C C . HIS A 1 111 ? -10.213 -16.121 -10.523 1.00 16.14 109 HIS A C 1
ATOM 714 O O . HIS A 1 111 ? -11.144 -15.960 -9.735 1.00 16.62 109 HIS A O 1
ATOM 721 N N . ASP A 1 112 ? -9.426 -17.195 -10.503 1.00 15.71 110 ASP A N 1
ATOM 722 C CA . ASP A 1 112 ? -9.580 -18.256 -9.504 1.00 15.82 110 ASP A CA 1
ATOM 723 C C . ASP A 1 112 ? -9.128 -17.818 -8.111 1.00 15.44 110 ASP A C 1
ATOM 724 O O . ASP A 1 112 ? -9.495 -18.437 -7.111 1.00 15.52 110 ASP A O 1
ATOM 729 N N . ALA A 1 113 ? -8.330 -16.753 -8.056 1.00 15.47 111 ALA A N 1
ATOM 730 C CA . ALA A 1 113 ? -7.771 -16.260 -6.802 1.00 15.69 111 ALA A CA 1
ATOM 731 C C . ALA A 1 113 ? -8.598 -15.130 -6.193 1.00 16.04 111 ALA A C 1
ATOM 732 O O . ALA A 1 113 ? -8.323 -14.689 -5.077 1.00 16.14 111 ALA A O 1
ATOM 734 N N . LEU A 1 114 ? -9.613 -14.680 -6.928 1.00 16.50 112 LEU A N 1
ATOM 735 C CA . LEU A 1 114 ? -10.425 -13.527 -6.535 1.00 17.11 112 LEU A CA 1
ATOM 736 C C . LEU A 1 114 ? -11.351 -13.799 -5.359 1.00 17.36 112 LEU A C 1
ATOM 737 O O . LEU A 1 114 ? -11.856 -14.910 -5.193 1.00 17.63 112 LEU A O 1
#

Nearest PDB structures (foldseek):
  3bzq-assembly1_A  TM=1.010E+00  e=4.512E-20  Mycobacterium tuberculosis H37Rv
  3lf0-assembly1_A  TM=9.717E-01  e=1.347E-18  Mycobacterium tuberculosis
  1ul3-assembly2_D  TM=9.648E-01  e=4.232E-13  Synechocystis sp.
  3ta0-assembly2_E  TM=9.569E-01  e=6.812E-12  Archaeoglobus fulgidus DSM 4304
  4ozn-assembly1_B  TM=9.296E-01  e=9.276E-12  Haloferax mediterranei ATCC 33500

CATH classification: 3.30.70.120

Solvent-accessible surface area: 6314 Å² total; per-residue (Å²): 88,45,15,52,46,0,1,0,11,2,23,56,146,6,48,104,84,0,86,73,34,1,86,120,69,57,7,122,64,37,74,66,47,157,50,134,13,161,18,116,139,111,32,99,12,10,70,1,39,3,32,5,46,68,80,50,17,111,123,5,26,80,16,0,49,163,22,4,152,57,70,150,142,12,31,41,130,35,101,65,32,103,24,123,111,42,68,85,147,207,64,39,68,166,27,146,72,9,66

GO terms:
  GO:0005524 ATP binding (F, IDA)
  GO:0043531 ADP binding (F, IDA)
  GO:0005886 plasma membrane (C, HDA)
  GO:0051701 biological process involved in interaction with host (P, IMP)

B-factor: mean 16.44, std 8.04, range [7.14, 67.72]